Protein AF-A0ABD2G4C2-F1 (afdb_monomer_lite)

pLDDT: mean 75.37, std 18.4, range [39.03, 97.25]

Secondary structure (DSSP, 8-state):
-----------B---SS--TTGGGTPBP----SSTTTGGGSHHHHHHHHHHTS-HHHHT-SSHHHHHHHHHHHHHHHHH--

Foldseek 3Di:
DDDDDDPPDQDQPPDPDDDPVSVQLATDADDDPDPPVRCPPCSHVVSVVLNPDDSCLNVPPDPVSNVVVVVVVVCCVVPPD

Sequence (81 aa):
MPSPLSTSQISSTHTSRNLRSSDSGLLSIPHSRLRTFGDRAFSVAAPTLWNSLPAEIRNAPSLNIFKSTLKTHLFNKAFQQ

Radius of gyration: 15.77 Å; chains: 1; bounding box: 38×36×37 Å

Structure (mmCIF, N/CA/C/O backbone):
data_AF-A0ABD2G4C2-F1
#
_entry.id   AF-A0ABD2G4C2-F1
#
loop_
_atom_site.group_PDB
_atom_site.id
_atom_site.type_symbol
_atom_site.label_atom_id
_atom_site.label_alt_id
_atom_site.label_comp_id
_atom_site.label_asym_id
_atom_site.label_entity_id
_atom_site.label_seq_id
_atom_site.pdbx_PDB_ins_code
_atom_site.Cartn_x
_atom_site.Cartn_y
_atom_site.Cartn_z
_atom_site.occupancy
_atom_site.B_iso_or_equiv
_atom_site.auth_seq_id
_atom_site.auth_comp_id
_atom_site.auth_asym_id
_atom_site.auth_atom_id
_atom_site.pdbx_PDB_model_num
ATOM 1 N N . MET A 1 1 ? 20.210 20.401 -26.154 1.00 40.69 1 MET A N 1
ATOM 2 C CA . MET A 1 1 ? 20.223 20.627 -24.695 1.00 40.69 1 MET A CA 1
ATOM 3 C C . MET A 1 1 ? 18.798 20.501 -24.177 1.00 40.69 1 MET A C 1
ATOM 5 O O . MET A 1 1 ? 18.023 21.395 -24.487 1.00 40.69 1 MET A O 1
ATOM 9 N N . PRO A 1 2 ? 18.409 19.426 -23.471 1.00 43.44 2 PRO A N 1
ATOM 10 C CA . PRO A 1 2 ? 17.162 19.464 -22.718 1.00 43.44 2 PRO A CA 1
ATOM 11 C C . PRO A 1 2 ? 17.365 19.175 -21.222 1.00 43.44 2 PRO A C 1
ATOM 13 O O . PRO A 1 2 ? 17.898 18.140 -20.835 1.00 43.44 2 PRO A O 1
ATOM 16 N N . SER A 1 3 ? 16.846 20.103 -20.423 1.00 39.03 3 SER A N 1
ATOM 17 C CA . SER A 1 3 ? 16.360 19.986 -19.038 1.00 39.03 3 SER A CA 1
ATOM 18 C C . SER A 1 3 ? 15.081 20.855 -18.980 1.00 39.03 3 SER A C 1
ATOM 20 O O . SER A 1 3 ? 15.000 21.758 -19.819 1.00 39.03 3 SER A O 1
ATOM 22 N N . PRO A 1 4 ? 14.119 20.713 -18.035 1.00 56.38 4 PRO A N 1
ATOM 23 C CA . PRO A 1 4 ? 14.141 19.917 -16.801 1.00 56.38 4 PRO A CA 1
ATOM 24 C C . PRO A 1 4 ? 12.836 19.109 -16.499 1.00 56.38 4 PRO A C 1
ATOM 26 O O . PRO A 1 4 ? 11.782 19.344 -17.072 1.00 56.38 4 PRO A O 1
ATOM 29 N N . LEU A 1 5 ? 12.920 18.182 -15.532 1.00 41.94 5 LEU A N 1
ATOM 30 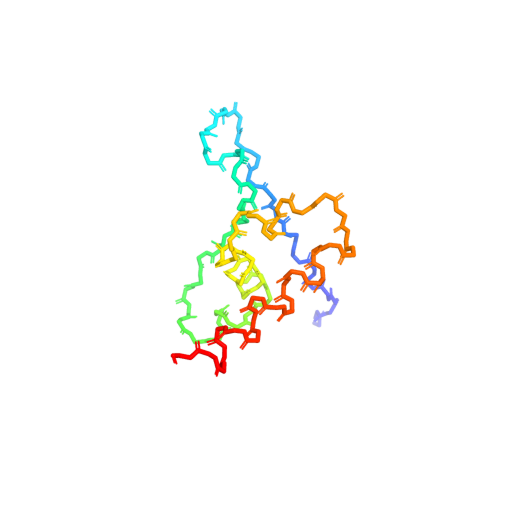C CA . LEU A 1 5 ? 11.824 17.678 -14.670 1.00 41.94 5 LEU A CA 1
ATOM 31 C C . LEU A 1 5 ? 10.622 16.964 -15.337 1.00 41.94 5 LEU A C 1
ATOM 33 O O . LEU A 1 5 ? 9.571 17.539 -15.597 1.00 41.94 5 LEU A O 1
ATOM 37 N N . SER A 1 6 ? 10.739 15.639 -15.473 1.00 42.91 6 SER A N 1
ATOM 38 C CA . SER A 1 6 ? 9.615 14.731 -15.747 1.00 42.91 6 SER A CA 1
ATOM 39 C C . SER A 1 6 ? 8.875 14.376 -14.449 1.00 42.91 6 SER A C 1
ATOM 41 O O . SER A 1 6 ? 9.075 13.308 -13.869 1.00 42.91 6 SER A O 1
ATOM 43 N N . THR A 1 7 ? 8.015 15.268 -13.962 1.00 49.28 7 THR A N 1
ATOM 44 C CA . THR A 1 7 ? 6.951 14.914 -13.005 1.00 49.28 7 THR A CA 1
ATOM 45 C C . THR A 1 7 ? 5.786 14.304 -13.784 1.00 49.28 7 THR A C 1
ATOM 47 O O . THR A 1 7 ? 4.752 14.929 -14.006 1.00 49.28 7 THR A O 1
ATOM 50 N N . SER A 1 8 ? 5.967 13.069 -14.259 1.00 50.31 8 SER A N 1
ATOM 51 C CA . SER A 1 8 ? 4.878 12.320 -14.891 1.00 50.31 8 SER A CA 1
ATOM 52 C C . SER A 1 8 ? 3.811 11.983 -13.847 1.00 50.31 8 SER A C 1
ATOM 54 O O . SER A 1 8 ? 4.067 11.353 -12.822 1.00 50.31 8 SER A O 1
ATOM 56 N N . GLN A 1 9 ? 2.614 12.492 -14.119 1.00 47.44 9 GLN A N 1
ATOM 57 C CA . GLN A 1 9 ? 1.410 12.412 -13.308 1.00 47.44 9 GLN A CA 1
ATOM 58 C C . GLN A 1 9 ? 1.087 10.962 -12.921 1.00 47.44 9 GLN A C 1
ATOM 60 O O . GLN A 1 9 ? 0.956 10.091 -13.781 1.00 47.44 9 GLN A O 1
ATOM 65 N N . ILE A 1 10 ? 0.885 10.717 -11.626 1.00 47.38 10 ILE A N 1
ATOM 66 C CA . ILE A 1 10 ? 0.235 9.499 -11.139 1.00 47.38 10 ILE A CA 1
ATOM 67 C C . ILE A 1 10 ? -1.243 9.620 -11.536 1.00 47.38 10 ILE A C 1
ATOM 69 O O . ILE A 1 10 ? -2.030 10.276 -10.857 1.00 47.38 10 ILE A O 1
ATOM 73 N N . SER A 1 11 ? -1.610 9.077 -12.696 1.00 52.91 11 SER A N 1
ATOM 74 C CA . SER A 1 11 ? -2.987 9.109 -13.191 1.00 52.91 11 SER A CA 1
ATOM 75 C C . SER A 1 11 ? -3.811 8.038 -12.469 1.00 52.91 11 SER A C 1
ATOM 77 O O . SER A 1 11 ? -3.567 6.840 -12.629 1.00 52.91 11 SER A O 1
ATOM 79 N N . SER A 1 12 ? -4.771 8.469 -11.645 1.00 56.69 12 SER A N 1
ATOM 80 C CA . SER A 1 12 ? -5.843 7.593 -11.160 1.00 56.69 12 SER A CA 1
ATOM 81 C C . SER A 1 12 ? -6.681 7.143 -12.360 1.00 56.69 12 SER A C 1
ATOM 83 O O . SER A 1 12 ? -6.975 7.954 -13.241 1.00 56.69 12 SER A O 1
ATOM 85 N N . THR A 1 13 ? -7.031 5.856 -12.444 1.00 55.88 13 THR A N 1
ATOM 86 C CA . THR A 1 13 ? -7.741 5.284 -13.599 1.00 55.88 13 THR A CA 1
ATOM 87 C C . THR A 1 13 ? -9.164 5.839 -13.695 1.00 55.88 13 THR A C 1
ATOM 89 O O . THR A 1 13 ? -10.109 5.248 -13.175 1.00 55.88 13 THR A O 1
ATOM 92 N N . HIS A 1 14 ? -9.336 6.977 -14.364 1.00 50.53 14 HIS A N 1
ATOM 93 C CA . HIS A 1 14 ? -10.647 7.565 -14.618 1.00 50.53 14 HIS A CA 1
ATOM 94 C C . HIS A 1 14 ? -11.267 6.916 -15.865 1.00 50.53 14 HIS A C 1
ATOM 96 O O . HIS A 1 14 ? -11.161 7.422 -16.981 1.00 50.53 14 HIS A O 1
ATOM 102 N N . THR A 1 15 ? -11.875 5.742 -15.696 1.00 52.84 15 THR A N 1
ATOM 103 C CA . THR A 1 15 ? -12.639 5.074 -16.758 1.00 52.84 15 THR A CA 1
ATOM 104 C C . THR A 1 15 ? -14.070 5.613 -16.787 1.00 52.84 15 THR A C 1
ATOM 106 O O . THR A 1 15 ? -14.731 5.639 -15.756 1.00 52.84 15 THR A O 1
ATOM 109 N N . SER A 1 16 ? -14.609 5.971 -17.961 1.00 59.47 16 SER A N 1
ATOM 110 C CA . SER A 1 16 ? -15.999 6.461 -18.136 1.00 59.47 16 SER A CA 1
ATOM 111 C C . SER A 1 16 ? -17.094 5.448 -17.759 1.00 59.47 16 SER A C 1
ATOM 113 O O . SER A 1 16 ? -18.280 5.749 -17.842 1.00 59.47 16 SER A O 1
ATOM 115 N N . ARG A 1 17 ? -16.708 4.225 -17.381 1.00 56.44 17 ARG A N 1
ATOM 116 C CA . ARG A 1 17 ? -17.587 3.158 -16.901 1.00 56.44 17 ARG A CA 1
ATOM 117 C C . ARG A 1 17 ? -17.191 2.821 -15.471 1.00 56.44 17 ARG A C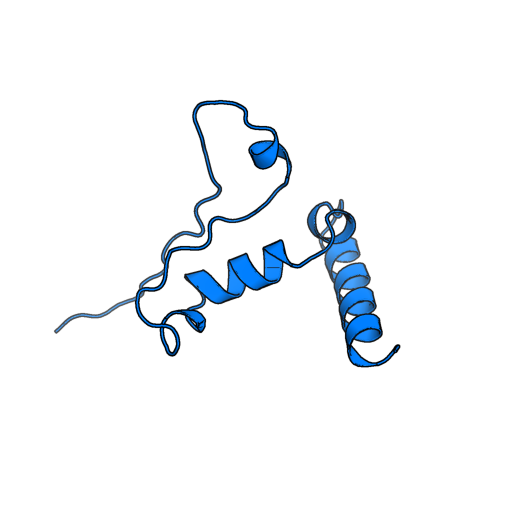 1
ATOM 119 O O . ARG A 1 17 ? -16.003 2.656 -15.197 1.00 56.44 17 ARG A O 1
ATOM 126 N N . ASN A 1 18 ? -18.186 2.708 -14.596 1.00 54.84 18 ASN A N 1
ATOM 127 C CA . ASN A 1 18 ? -17.992 2.374 -13.191 1.00 54.84 18 ASN A CA 1
ATOM 128 C C . ASN A 1 18 ? -17.654 0.877 -13.080 1.00 54.84 18 ASN A C 1
ATOM 130 O O . ASN A 1 18 ? -18.539 0.020 -13.081 1.00 54.84 18 ASN A O 1
ATOM 134 N N . LEU A 1 19 ? -16.363 0.548 -13.120 1.00 64.19 19 LEU A N 1
ATOM 135 C CA . LEU A 1 19 ? -15.879 -0.817 -12.947 1.00 64.19 19 LEU A CA 1
ATOM 136 C C . LEU A 1 19 ? -15.690 -1.077 -11.453 1.00 64.19 19 LEU A C 1
ATOM 138 O O . LEU A 1 19 ? -15.296 -0.189 -10.708 1.00 64.19 19 LEU A O 1
ATOM 142 N N . ARG A 1 20 ? -15.888 -2.319 -11.003 1.00 56.41 20 ARG A N 1
ATOM 143 C CA . ARG A 1 20 ? -15.662 -2.697 -9.593 1.00 56.41 20 ARG A CA 1
ATOM 144 C C . ARG A 1 20 ? -14.227 -2.409 -9.112 1.00 56.41 20 ARG A C 1
ATOM 146 O O . ARG A 1 20 ? -14.004 -2.230 -7.925 1.00 56.41 20 ARG A O 1
ATOM 153 N N . SER A 1 21 ? -13.260 -2.329 -10.029 1.00 58.66 21 SER A N 1
ATOM 154 C CA . SER A 1 21 ? -11.878 -1.923 -9.748 1.00 58.66 21 SER A CA 1
ATOM 155 C C . SER A 1 21 ? -11.710 -0.417 -9.518 1.00 58.66 21 SER A C 1
ATOM 157 O O . SER A 1 21 ? -10.752 -0.025 -8.856 1.00 58.66 21 SER A O 1
ATOM 159 N N . SER A 1 22 ? -12.614 0.426 -10.024 1.00 61.06 22 SER A N 1
ATOM 160 C CA . SER A 1 22 ? -12.568 1.884 -9.839 1.00 61.06 22 SER A CA 1
ATOM 161 C C . SER A 1 22 ? -12.740 2.278 -8.369 1.00 61.06 22 SER A C 1
ATOM 163 O O . SER A 1 22 ? -12.122 3.237 -7.921 1.00 61.06 22 SER A O 1
ATOM 165 N N . ASP A 1 23 ? -13.494 1.488 -7.603 1.00 62.38 23 ASP A N 1
ATOM 166 C CA . ASP A 1 23 ? -13.753 1.718 -6.175 1.00 62.38 23 ASP A CA 1
ATOM 167 C C . ASP A 1 23 ? -12.627 1.186 -5.263 1.00 62.38 23 ASP A C 1
ATOM 169 O O . ASP A 1 23 ? -12.594 1.419 -4.060 1.00 62.38 23 ASP A O 1
ATOM 173 N N . SER A 1 24 ? -11.659 0.462 -5.837 1.00 67.12 24 SER A N 1
ATOM 174 C CA . SER A 1 24 ? -10.622 -0.232 -5.067 1.00 67.12 24 SER A CA 1
ATOM 175 C C . SER A 1 24 ? -9.415 0.634 -4.698 1.00 67.12 24 SER A C 1
ATOM 177 O O . SER A 1 24 ? -8.534 0.142 -3.996 1.00 67.12 24 SER A O 1
ATOM 179 N N . GLY A 1 25 ? -9.327 1.884 -5.174 1.00 73.44 25 GLY A N 1
ATOM 180 C CA . GLY A 1 25 ? -8.225 2.808 -4.859 1.00 73.44 25 GLY A CA 1
ATOM 181 C C . GLY A 1 25 ? -6.841 2.358 -5.358 1.00 73.44 25 GLY A C 1
ATOM 182 O O . GLY A 1 25 ? -5.825 2.649 -4.718 1.00 73.44 25 GLY A O 1
ATOM 183 N N . LEU A 1 26 ? -6.792 1.581 -6.446 1.00 81.19 26 LEU A N 1
ATOM 184 C CA . LEU A 1 26 ? -5.551 1.100 -7.065 1.00 81.19 26 LEU A CA 1
ATOM 185 C C . LEU A 1 26 ? -5.008 2.103 -8.091 1.00 81.19 26 LEU A C 1
ATOM 187 O O . LEU A 1 26 ? -5.759 2.764 -8.805 1.00 81.19 26 LEU A O 1
ATOM 191 N N . LEU A 1 27 ? -3.683 2.188 -8.182 1.00 83.44 27 LEU A N 1
ATOM 192 C CA . LEU A 1 27 ? -2.981 3.057 -9.124 1.00 83.44 27 LEU A CA 1
ATOM 193 C C . LEU A 1 27 ? -2.617 2.302 -10.407 1.00 83.44 27 LEU A C 1
ATOM 195 O O . LEU A 1 27 ? -2.271 1.120 -10.366 1.00 83.44 27 LEU A O 1
ATOM 199 N N . SER A 1 28 ? -2.649 2.998 -11.546 1.00 82.25 28 SER A N 1
ATOM 200 C CA . SER A 1 28 ? -2.196 2.439 -12.822 1.00 82.25 28 SER A CA 1
ATOM 201 C C . SER A 1 28 ? -0.676 2.277 -12.829 1.00 82.25 28 SER A C 1
ATOM 203 O O . SER A 1 28 ? 0.050 3.224 -12.521 1.00 82.25 28 SER A O 1
ATOM 205 N N . ILE A 1 29 ? -0.191 1.089 -13.191 1.00 81.75 29 ILE A N 1
ATOM 206 C CA . ILE A 1 29 ? 1.241 0.809 -13.339 1.00 81.75 29 ILE A CA 1
ATOM 207 C C . ILE A 1 29 ? 1.562 0.825 -14.842 1.00 81.75 29 ILE A C 1
ATOM 209 O O . ILE A 1 29 ? 1.032 -0.013 -15.578 1.00 81.75 29 ILE A O 1
ATOM 213 N N . PRO A 1 30 ? 2.398 1.758 -15.334 1.00 77.94 30 PRO A N 1
ATOM 214 C CA . PRO A 1 30 ? 2.756 1.807 -16.743 1.00 77.94 30 PRO A CA 1
ATOM 215 C C . PRO A 1 30 ? 3.594 0.584 -17.129 1.00 77.94 30 PRO A C 1
ATOM 217 O O . PRO A 1 30 ? 4.427 0.106 -16.359 1.00 77.94 30 PRO A O 1
ATOM 220 N N . HIS A 1 31 ? 3.396 0.081 -18.348 1.00 68.44 31 HIS A N 1
ATOM 221 C CA . HIS A 1 31 ? 4.144 -1.073 -18.834 1.00 68.44 31 HIS A CA 1
ATOM 222 C C . HIS A 1 31 ? 5.593 -0.672 -19.147 1.00 68.44 31 HIS A C 1
ATOM 224 O O . HIS A 1 31 ? 5.859 0.058 -20.105 1.00 68.44 31 HIS A O 1
ATOM 230 N N . SER A 1 32 ? 6.542 -1.154 -18.347 1.00 62.75 32 SER A N 1
ATOM 231 C CA . SER A 1 32 ? 7.966 -0.990 -18.628 1.00 62.75 32 SER A CA 1
ATOM 232 C C . SER A 1 32 ? 8.414 -1.997 -19.691 1.00 62.75 32 SER A C 1
ATOM 234 O O . SER A 1 32 ? 8.258 -3.206 -19.534 1.00 62.75 32 SER A O 1
ATOM 236 N N . ARG A 1 33 ? 9.003 -1.502 -20.787 1.00 60.50 33 ARG A N 1
ATOM 237 C CA . ARG A 1 33 ? 9.594 -2.343 -21.848 1.00 60.50 33 ARG A CA 1
ATOM 238 C C . ARG A 1 33 ? 10.951 -2.943 -21.450 1.00 60.50 33 ARG A C 1
ATOM 240 O O . ARG A 1 33 ? 11.426 -3.856 -22.115 1.00 60.50 33 ARG A O 1
ATOM 247 N N . LEU A 1 34 ? 11.572 -2.444 -20.376 1.00 57.97 34 LEU A N 1
ATOM 248 C CA . LEU A 1 34 ? 12.897 -2.849 -19.903 1.00 57.97 34 LEU A CA 1
ATOM 249 C C . LEU A 1 34 ? 12.789 -3.340 -18.454 1.00 57.97 34 LEU A C 1
ATOM 251 O O . LEU A 1 34 ? 12.657 -2.534 -17.533 1.00 57.97 34 LEU A O 1
ATOM 255 N N . ARG A 1 35 ? 12.896 -4.661 -18.264 1.00 58.53 35 ARG A N 1
ATOM 256 C CA . ARG A 1 35 ? 12.720 -5.414 -16.997 1.00 58.53 35 ARG A CA 1
ATOM 257 C C . ARG A 1 35 ? 13.715 -5.084 -15.871 1.00 58.53 35 ARG A C 1
ATOM 259 O O . ARG A 1 35 ? 13.786 -5.798 -14.880 1.00 58.53 35 ARG A O 1
ATOM 266 N N . THR A 1 36 ? 14.557 -4.070 -16.047 1.00 63.88 36 THR A N 1
ATOM 267 C CA . THR A 1 36 ? 15.661 -3.756 -15.130 1.00 63.88 36 THR A CA 1
ATOM 268 C C . THR A 1 36 ? 15.601 -2.310 -14.653 1.00 63.88 36 THR A C 1
ATOM 270 O O . THR A 1 36 ? 15.294 -2.056 -13.491 1.00 63.88 36 THR A O 1
ATOM 273 N N . PHE A 1 37 ? 15.864 -1.341 -15.530 1.00 59.59 37 PHE A N 1
ATOM 274 C CA . PHE A 1 37 ? 15.901 0.075 -15.143 1.00 59.59 37 PHE A CA 1
ATOM 275 C C . PHE A 1 37 ? 14.517 0.725 -15.077 1.00 59.59 37 PHE A C 1
ATOM 277 O O . PHE A 1 37 ? 14.289 1.572 -14.216 1.00 59.59 37 PHE A O 1
ATOM 284 N N . GLY A 1 38 ? 13.586 0.323 -15.947 1.00 63.47 38 GLY A N 1
ATOM 285 C CA . GLY A 1 38 ? 12.255 0.930 -16.000 1.00 63.47 38 GLY A CA 1
ATOM 286 C C . GLY A 1 38 ? 11.400 0.609 -14.773 1.00 63.47 38 GLY A C 1
ATOM 287 O O . GLY A 1 38 ? 10.644 1.462 -14.322 1.00 63.47 38 GLY A O 1
ATOM 288 N N . ASP A 1 39 ? 11.593 -0.561 -14.163 1.00 64.94 39 ASP A N 1
ATOM 289 C CA . ASP A 1 39 ? 10.815 -0.995 -12.993 1.00 64.94 39 ASP A CA 1
ATOM 290 C C . ASP A 1 39 ? 11.197 -0.238 -11.710 1.00 64.94 39 ASP A C 1
ATOM 292 O O . ASP A 1 39 ? 10.405 -0.130 -10.776 1.00 64.94 39 ASP A O 1
ATOM 296 N N . ARG A 1 40 ? 12.408 0.337 -11.679 1.00 73.38 40 ARG A N 1
ATOM 297 C CA . ARG A 1 40 ? 12.887 1.186 -10.578 1.00 73.38 40 ARG A CA 1
ATOM 298 C C . ARG A 1 40 ? 12.430 2.638 -10.706 1.00 73.38 40 ARG A C 1
ATOM 300 O O . ARG A 1 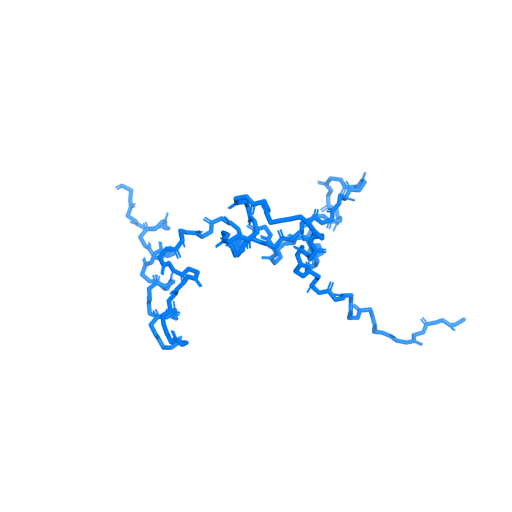40 ? 12.624 3.410 -9.768 1.00 73.38 40 ARG A O 1
ATOM 307 N N . ALA A 1 41 ? 11.853 3.032 -11.844 1.00 83.81 41 ALA A N 1
ATOM 308 C CA . ALA A 1 41 ? 11.309 4.373 -12.000 1.00 83.81 41 ALA A CA 1
ATOM 309 C C . ALA A 1 41 ? 10.189 4.594 -10.978 1.00 83.81 41 ALA A C 1
ATOM 311 O O . ALA A 1 41 ? 9.369 3.706 -10.741 1.00 83.81 41 ALA A O 1
ATOM 312 N N . PHE A 1 42 ? 10.120 5.791 -10.393 1.00 81.62 42 PHE A N 1
ATOM 313 C CA . PHE A 1 42 ? 9.091 6.118 -9.402 1.00 81.62 42 PHE A CA 1
ATOM 314 C C . PHE A 1 42 ? 7.671 5.884 -9.942 1.00 81.62 42 PHE A C 1
ATOM 316 O O . PHE A 1 42 ? 6.811 5.385 -9.222 1.00 81.62 42 PHE A O 1
ATOM 323 N N . SER A 1 43 ? 7.456 6.147 -11.235 1.00 82.69 43 SER A N 1
ATOM 324 C CA . SER A 1 43 ? 6.195 5.900 -11.943 1.00 82.69 43 SER A CA 1
ATOM 325 C C . SER A 1 43 ? 5.770 4.428 -11.991 1.00 82.69 43 SER A C 1
ATOM 327 O O . SER A 1 43 ? 4.597 4.165 -12.226 1.00 82.69 43 SER A O 1
ATOM 329 N N . VAL A 1 44 ? 6.678 3.477 -11.751 1.00 83.44 44 VAL A N 1
ATOM 330 C CA . VAL A 1 44 ? 6.385 2.037 -11.643 1.00 83.44 44 VAL A CA 1
ATOM 331 C C . VAL A 1 44 ? 6.444 1.582 -10.186 1.00 83.44 44 VAL A C 1
ATOM 333 O O . VAL A 1 44 ? 5.508 0.948 -9.696 1.00 83.44 44 VAL A O 1
ATOM 336 N N . ALA A 1 45 ? 7.507 1.939 -9.463 1.00 85.69 45 ALA A N 1
ATOM 337 C CA . ALA A 1 45 ? 7.745 1.475 -8.099 1.00 85.69 45 ALA A CA 1
ATOM 338 C C . ALA A 1 45 ? 6.695 1.987 -7.099 1.00 85.69 45 ALA A C 1
ATOM 340 O O . ALA A 1 45 ? 6.217 1.213 -6.269 1.00 85.69 45 ALA A O 1
ATOM 341 N N . ALA A 1 46 ? 6.292 3.259 -7.191 1.00 86.94 46 ALA A N 1
ATOM 342 C CA . ALA A 1 46 ? 5.305 3.839 -6.282 1.00 86.94 46 ALA A CA 1
ATOM 343 C C . ALA A 1 46 ? 3.915 3.185 -6.404 1.00 86.94 46 ALA A C 1
ATOM 345 O O . ALA A 1 46 ? 3.410 2.711 -5.383 1.00 86.94 46 ALA A O 1
ATOM 346 N N . PRO A 1 47 ? 3.293 3.082 -7.600 1.00 87.81 47 PRO A N 1
ATOM 347 C CA . PRO A 1 47 ? 2.004 2.409 -7.726 1.00 87.81 47 PRO A CA 1
ATOM 348 C C . PRO A 1 47 ? 2.091 0.910 -7.430 1.00 87.81 47 PRO A C 1
ATOM 350 O O . PRO A 1 47 ? 1.157 0.357 -6.858 1.00 87.81 47 PRO A O 1
ATOM 353 N N . THR A 1 48 ? 3.222 0.260 -7.725 1.00 88.00 48 THR A N 1
ATOM 354 C CA . THR A 1 48 ? 3.446 -1.147 -7.354 1.00 88.00 48 THR A CA 1
ATOM 355 C C . THR A 1 48 ? 3.432 -1.335 -5.837 1.00 88.00 48 THR A C 1
ATOM 357 O O . THR A 1 48 ? 2.709 -2.192 -5.328 1.00 88.00 48 THR A O 1
ATOM 360 N N . LEU A 1 49 ? 4.186 -0.512 -5.100 1.00 89.44 49 LEU A N 1
ATOM 361 C CA . LEU A 1 49 ? 4.223 -0.576 -3.641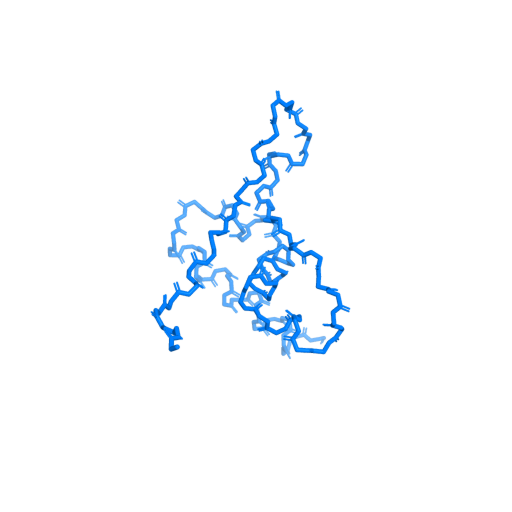 1.00 89.44 49 LEU A CA 1
ATOM 362 C C . LEU A 1 49 ? 2.854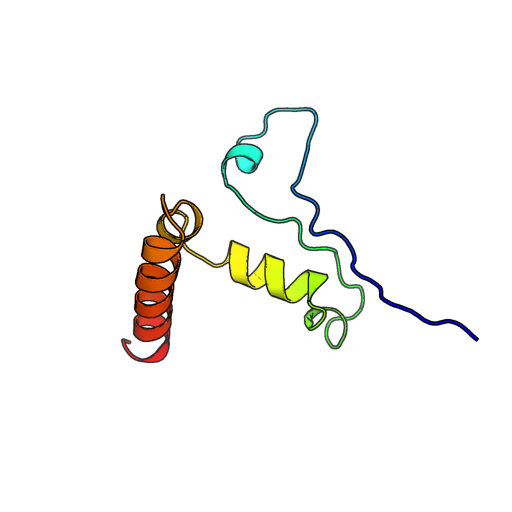 -0.250 -3.042 1.00 89.44 49 LEU A C 1
ATOM 364 O O . LEU A 1 49 ? 2.378 -1.003 -2.197 1.00 89.44 49 LEU A O 1
ATOM 368 N N . TRP A 1 50 ? 2.205 0.816 -3.513 1.00 91.44 50 TRP A N 1
ATOM 369 C CA . TRP A 1 50 ? 0.866 1.197 -3.066 1.00 91.44 50 TRP A CA 1
ATOM 370 C C . TRP A 1 50 ? -0.135 0.057 -3.258 1.00 91.44 50 TRP A C 1
ATOM 372 O O . TRP A 1 50 ? -0.777 -0.356 -2.299 1.00 91.44 50 TRP A O 1
ATOM 382 N N . ASN A 1 51 ? -0.210 -0.519 -4.458 1.00 90.69 51 ASN A N 1
ATOM 383 C CA . ASN A 1 51 ? -1.158 -1.589 -4.781 1.00 90.69 51 ASN A CA 1
ATOM 384 C C . ASN A 1 51 ? -0.905 -2.887 -3.996 1.00 90.69 51 ASN A C 1
ATOM 386 O O . ASN A 1 51 ? -1.827 -3.680 -3.827 1.00 90.69 51 ASN A O 1
ATOM 390 N N . SER A 1 52 ? 0.319 -3.100 -3.502 1.00 90.38 52 SER A N 1
ATOM 391 C CA . SER A 1 52 ? 0.658 -4.246 -2.647 1.00 90.38 52 SER A CA 1
ATOM 392 C C . SER A 1 52 ? 0.145 -4.120 -1.207 1.00 90.38 52 SER A C 1
ATOM 394 O O . SER A 1 52 ? 0.180 -5.098 -0.459 1.00 90.38 52 SER A O 1
ATOM 396 N N . LEU A 1 53 ? -0.318 -2.932 -0.802 1.00 92.88 53 LEU A N 1
ATOM 397 C CA . LEU A 1 53 ? -0.824 -2.693 0.545 1.00 92.88 53 LEU A CA 1
ATOM 398 C C . LEU A 1 53 ? -2.259 -3.223 0.711 1.00 92.88 53 LEU A C 1
ATOM 400 O O . LEU A 1 53 ? -3.101 -3.035 -0.180 1.00 92.88 53 LEU A O 1
ATOM 404 N N . PRO A 1 54 ? -2.588 -3.798 1.884 1.00 92.62 54 PRO A N 1
ATOM 405 C CA . PRO A 1 54 ? -3.961 -4.121 2.250 1.00 92.62 54 PRO A CA 1
ATOM 406 C C . PRO A 1 54 ? -4.905 -2.921 2.100 1.00 92.62 54 PRO A C 1
ATOM 408 O O . PRO A 1 54 ? -4.527 -1.774 2.355 1.00 92.62 54 PRO A O 1
ATOM 411 N N . ALA A 1 55 ? -6.155 -3.192 1.715 1.00 90.12 55 ALA A N 1
ATOM 412 C CA . ALA A 1 55 ? -7.172 -2.157 1.519 1.00 90.12 55 ALA A CA 1
ATOM 413 C C . ALA A 1 55 ? -7.423 -1.331 2.792 1.00 90.12 55 ALA A C 1
ATOM 415 O O . ALA A 1 55 ? -7.601 -0.125 2.702 1.00 90.12 55 ALA A O 1
ATOM 416 N N . GLU A 1 56 ? -7.355 -1.952 3.970 1.00 91.38 56 GLU A N 1
ATOM 417 C CA . GLU A 1 56 ? -7.511 -1.279 5.268 1.00 91.38 56 GLU A CA 1
ATOM 418 C C . GLU A 1 56 ? -6.478 -0.168 5.489 1.00 91.38 56 GLU A C 1
ATOM 420 O O . GLU A 1 56 ? -6.807 0.896 6.009 1.00 91.38 56 GLU A O 1
ATOM 425 N N . ILE A 1 57 ? -5.234 -0.392 5.050 1.00 94.12 57 ILE A N 1
ATOM 426 C CA . ILE A 1 57 ? -4.166 0.607 5.152 1.00 94.12 57 ILE A CA 1
ATOM 427 C C . ILE A 1 57 ? -4.407 1.703 4.116 1.00 94.12 57 ILE A C 1
ATOM 429 O O . ILE A 1 57 ? -4.333 2.882 4.444 1.00 94.12 57 ILE A O 1
ATOM 433 N N . ARG A 1 58 ? -4.740 1.338 2.871 1.00 92.50 58 ARG A N 1
ATOM 434 C CA . ARG A 1 58 ? -4.978 2.311 1.789 1.00 92.50 58 ARG A CA 1
ATOM 435 C C . ARG A 1 58 ? -6.181 3.216 2.048 1.00 92.50 58 ARG A C 1
ATOM 437 O O . ARG A 1 58 ? -6.114 4.404 1.750 1.00 92.50 58 ARG A O 1
ATOM 444 N N . ASN A 1 59 ? -7.235 2.666 2.643 1.00 91.00 59 ASN A N 1
ATOM 445 C CA . ASN A 1 59 ? -8.489 3.354 2.942 1.00 91.00 59 ASN A CA 1
ATOM 446 C C . ASN A 1 59 ? -8.516 3.931 4.368 1.00 91.00 59 ASN A C 1
ATOM 448 O O . ASN A 1 59 ? -9.589 4.183 4.916 1.00 91.00 59 ASN A O 1
ATOM 452 N N . ALA A 1 60 ? -7.350 4.123 4.993 1.00 93.81 60 ALA A N 1
ATOM 453 C CA . ALA A 1 60 ? -7.268 4.696 6.327 1.00 93.81 60 ALA A CA 1
ATOM 454 C C . ALA A 1 60 ? -7.921 6.098 6.373 1.00 93.81 60 ALA A C 1
ATOM 456 O O . ALA A 1 60 ? -7.646 6.937 5.513 1.00 93.81 60 ALA A O 1
ATOM 457 N N . PRO A 1 61 ? -8.731 6.407 7.403 1.00 93.44 61 PRO A N 1
ATOM 458 C CA . PRO A 1 61 ? -9.545 7.627 7.439 1.00 93.44 61 PRO A CA 1
ATOM 459 C C . PRO A 1 61 ? -8.742 8.903 7.737 1.00 93.44 61 PRO A C 1
ATOM 461 O O . PRO A 1 61 ? -9.268 10.009 7.642 1.00 93.44 61 PRO A O 1
ATOM 464 N N . SER A 1 62 ? -7.469 8.780 8.126 1.00 96.12 62 SER A N 1
ATOM 465 C CA . SER A 1 62 ? -6.569 9.920 8.308 1.00 96.12 62 SER A CA 1
ATOM 466 C C . SER A 1 62 ? -5.117 9.539 8.036 1.00 96.12 62 SER A C 1
ATOM 468 O O . SER A 1 62 ? -4.715 8.381 8.184 1.00 96.12 62 SER A O 1
ATOM 470 N N . LEU A 1 63 ? -4.291 10.542 7.725 1.00 95.06 63 LEU A N 1
ATOM 471 C CA . LEU A 1 63 ? -2.856 10.347 7.505 1.00 95.06 63 LEU A CA 1
ATOM 472 C C . LEU A 1 63 ? -2.132 9.783 8.732 1.00 95.06 63 LEU A C 1
ATOM 474 O O . LEU A 1 63 ? -1.152 9.055 8.585 1.00 95.06 63 LEU A O 1
ATOM 478 N N . ASN A 1 64 ? -2.585 10.116 9.943 1.00 96.94 64 ASN A N 1
ATOM 479 C CA . ASN A 1 64 ? -1.959 9.605 11.158 1.00 96.94 64 ASN A CA 1
ATOM 480 C C . ASN A 1 64 ? -2.209 8.097 11.314 1.00 96.94 64 ASN A C 1
ATOM 482 O O . ASN A 1 64 ? -1.279 7.332 11.577 1.00 96.94 64 ASN A O 1
ATOM 486 N N . ILE A 1 65 ? -3.449 7.663 11.064 1.00 96.19 65 ILE A N 1
ATOM 487 C CA .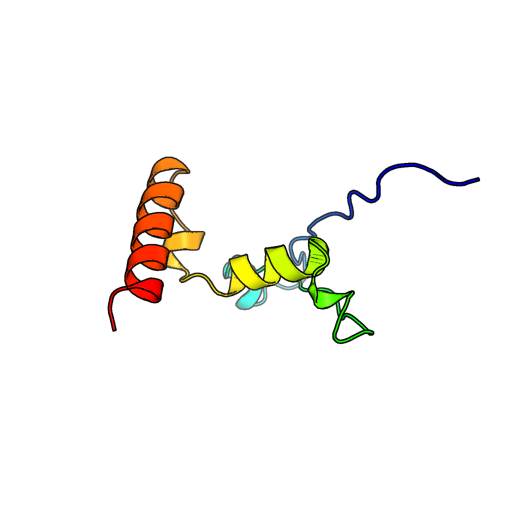 ILE A 1 65 ? -3.829 6.245 11.094 1.00 96.19 65 ILE A CA 1
ATOM 488 C C . ILE A 1 65 ? -3.109 5.483 9.979 1.00 96.19 65 ILE A C 1
ATOM 490 O O . ILE A 1 65 ? -2.544 4.423 10.245 1.00 96.19 65 ILE A O 1
ATOM 494 N N . PHE A 1 66 ? -3.031 6.054 8.773 1.00 96.31 66 PHE A N 1
ATOM 495 C CA . PHE A 1 66 ? -2.256 5.494 7.663 1.00 96.31 66 PHE A CA 1
ATOM 496 C C . PHE A 1 66 ? -0.796 5.230 8.059 1.00 96.31 66 PHE A C 1
ATOM 498 O O . PHE A 1 66 ? -0.310 4.110 7.935 1.00 96.31 66 PHE A O 1
ATOM 505 N N . LYS A 1 67 ? -0.092 6.238 8.594 1.00 96.56 67 LYS A N 1
ATOM 506 C CA . LYS A 1 67 ? 1.323 6.103 8.982 1.00 96.56 67 LYS A CA 1
ATOM 507 C C . LYS A 1 67 ? 1.529 5.053 10.075 1.00 96.56 67 LYS A C 1
ATOM 509 O O . LYS A 1 67 ? 2.500 4.299 10.012 1.00 96.56 67 LYS A O 1
ATOM 514 N N . SER A 1 68 ? 0.642 5.024 11.071 1.00 97.25 68 SER A N 1
ATOM 515 C CA . SER A 1 68 ? 0.710 4.065 12.179 1.00 97.25 68 SER A CA 1
ATOM 516 C C . SER A 1 68 ? 0.512 2.628 11.685 1.00 97.25 68 SER A C 1
ATOM 518 O O . SER A 1 68 ? 1.384 1.782 11.872 1.00 97.25 68 SER A O 1
ATOM 520 N N . THR A 1 69 ? -0.584 2.375 10.965 1.00 96.31 69 THR A N 1
ATOM 521 C CA . THR A 1 69 ? -0.932 1.043 10.436 1.00 96.31 69 THR A CA 1
ATOM 522 C C . THR A 1 69 ? 0.078 0.542 9.406 1.00 96.31 69 THR A C 1
ATOM 524 O O . THR A 1 69 ? 0.477 -0.622 9.460 1.00 96.31 69 THR A O 1
ATOM 527 N N . LEU A 1 70 ? 0.571 1.419 8.525 1.00 96.75 70 LEU A N 1
ATOM 528 C CA . LEU A 1 70 ? 1.618 1.086 7.560 1.00 96.75 70 LEU A CA 1
ATOM 529 C C . LEU A 1 70 ? 2.907 0.642 8.257 1.00 96.75 70 LEU A C 1
ATOM 531 O O . LEU A 1 70 ? 3.485 -0.376 7.881 1.00 96.75 70 LEU A O 1
ATOM 535 N N . LYS A 1 71 ? 3.354 1.381 9.280 1.00 95.81 71 LYS A N 1
ATOM 536 C CA . LYS A 1 71 ? 4.560 1.028 10.039 1.00 95.81 71 LYS A CA 1
ATOM 537 C C . LYS A 1 71 ? 4.421 -0.356 10.671 1.00 95.81 71 LYS A C 1
ATOM 539 O O . LYS A 1 71 ? 5.319 -1.177 10.503 1.00 95.81 71 LYS A O 1
ATOM 544 N N . THR A 1 72 ? 3.300 -0.620 11.343 1.00 96.38 72 THR A N 1
ATOM 545 C CA . THR A 1 72 ? 3.026 -1.925 11.961 1.00 96.38 72 THR A CA 1
ATOM 546 C C . THR A 1 72 ? 3.021 -3.045 10.925 1.00 96.38 72 THR A C 1
ATOM 548 O O . THR A 1 72 ? 3.684 -4.061 11.115 1.00 96.38 72 THR A O 1
ATOM 551 N N . HIS A 1 73 ? 2.339 -2.848 9.795 1.00 94.94 73 HIS A N 1
ATOM 552 C CA . HIS A 1 73 ? 2.284 -3.842 8.725 1.00 94.94 73 HIS A CA 1
ATOM 553 C C . HIS A 1 73 ? 3.671 -4.172 8.159 1.00 94.94 73 HIS A C 1
ATOM 555 O O . HIS A 1 73 ? 4.013 -5.345 8.012 1.00 94.94 73 HIS A O 1
ATOM 561 N N . LEU A 1 74 ? 4.485 -3.152 7.870 1.00 94.81 74 LEU A N 1
ATOM 562 C CA . LEU A 1 74 ? 5.837 -3.346 7.343 1.00 94.81 74 LEU A CA 1
ATOM 563 C C . LEU A 1 74 ? 6.766 -4.011 8.364 1.00 94.81 74 LEU A C 1
ATOM 565 O O . LEU A 1 74 ? 7.564 -4.863 7.980 1.00 94.81 74 LEU A O 1
ATOM 569 N N . PHE A 1 75 ? 6.649 -3.657 9.646 1.00 96.00 75 PHE A N 1
ATOM 570 C CA . PHE A 1 75 ? 7.430 -4.283 10.710 1.00 96.00 75 PHE A CA 1
ATOM 571 C C . PHE A 1 75 ? 7.098 -5.772 10.844 1.00 96.00 75 PHE A C 1
ATOM 573 O O . PHE A 1 75 ? 8.003 -6.604 10.812 1.00 96.00 75 PHE A O 1
ATOM 580 N N . ASN A 1 76 ? 5.809 -6.117 10.904 1.00 95.00 76 ASN A N 1
ATOM 581 C CA . ASN A 1 76 ? 5.376 -7.511 10.987 1.00 95.00 76 ASN A CA 1
ATOM 582 C C . ASN A 1 76 ? 5.846 -8.300 9.762 1.00 95.00 76 ASN A C 1
ATOM 584 O O . ASN A 1 76 ? 6.443 -9.356 9.907 1.00 95.00 76 ASN A O 1
ATOM 588 N N . LYS A 1 77 ? 5.688 -7.744 8.555 1.00 92.19 77 LYS A N 1
ATOM 589 C CA . LYS A 1 77 ? 6.143 -8.389 7.315 1.00 92.19 77 LYS A CA 1
ATOM 590 C C . LYS A 1 77 ? 7.655 -8.660 7.283 1.00 92.19 77 LYS A C 1
ATOM 592 O O . LYS A 1 77 ? 8.079 -9.616 6.641 1.00 92.19 77 LYS A O 1
ATOM 597 N N . ALA A 1 78 ? 8.462 -7.804 7.908 1.00 94.12 78 ALA A N 1
ATOM 598 C CA . ALA A 1 78 ? 9.919 -7.911 7.883 1.00 94.12 78 ALA A CA 1
ATOM 599 C C . ALA A 1 78 ? 10.494 -8.798 9.001 1.00 94.12 78 ALA A C 1
ATOM 601 O O . ALA A 1 78 ? 11.534 -9.417 8.790 1.00 94.12 78 ALA A O 1
ATOM 602 N N . PHE A 1 79 ? 9.849 -8.846 10.171 1.00 93.06 79 PHE A N 1
ATOM 603 C CA . PHE A 1 79 ? 10.443 -9.421 11.388 1.00 93.06 79 PHE A CA 1
ATOM 604 C C . PHE A 1 79 ? 9.566 -10.442 12.115 1.00 93.06 79 PHE A C 1
ATOM 606 O O . PHE A 1 79 ? 10.049 -11.089 13.040 1.00 93.06 79 PHE A O 1
ATOM 613 N N . GLN A 1 80 ? 8.299 -10.587 11.734 1.00 73.38 80 GLN A N 1
ATOM 614 C CA . GLN A 1 80 ? 7.401 -11.596 12.289 1.00 73.38 80 GLN A CA 1
ATOM 615 C C . GLN A 1 80 ? 7.092 -12.617 11.189 1.00 73.38 80 GLN A C 1
ATOM 617 O O . GLN A 1 80 ? 6.245 -12.374 10.328 1.00 73.38 80 GLN A O 1
ATOM 622 N N . GLN A 1 81 ? 7.840 -13.725 11.201 1.00 56.69 81 GLN A N 1
ATOM 623 C CA . GLN A 1 81 ? 7.565 -14.941 10.428 1.00 56.69 81 GLN A CA 1
ATOM 624 C C . GLN A 1 81 ? 7.089 -16.044 11.363 1.00 56.69 81 GLN A C 1
ATOM 626 O O . GLN A 1 81 ? 7.687 -16.166 12.457 1.00 56.69 81 GLN A O 1
#

Organism: Pagothenia borchgrevinki (NCBI:txid8213)